Protein AF-A0A7V1TV60-F1 (afdb_monomer_lite)

pLDDT: mean 91.01, std 8.11, range [45.53, 97.69]

Secondary structure (DSSP, 8-state):
--HHHHHHHHHHHHHHHHH--GGGHHHHHHHHHHHGGGS-SSSSHHHHHHHHHHHHH-GGGG-HHHHHHH--HHHHHTT-GGG-GGGGG---

Radius of gyration: 12.32 Å; chains: 1; bounding box: 29×24×35 Å

Structure (mmCIF, N/CA/C/O backbone):
data_AF-A0A7V1TV60-F1
#
_entry.id   AF-A0A7V1TV60-F1
#
loop_
_atom_site.group_PDB
_atom_site.id
_atom_site.type_symbol
_atom_site.label_atom_id
_atom_site.label_alt_id
_atom_site.label_comp_id
_atom_site.label_asym_id
_atom_site.label_entity_id
_atom_site.label_seq_id
_atom_site.pdbx_PDB_ins_code
_atom_site.Cartn_x
_atom_site.Cartn_y
_atom_site.Cartn_z
_atom_site.occupancy
_atom_site.B_iso_or_equiv
_atom_site.auth_seq_id
_atom_site.auth_comp_id
_atom_site.auth_asym_id
_atom_site.auth_atom_id
_atom_site.pdbx_PDB_model_num
ATOM 1 N N . MET A 1 1 ? -4.056 -2.934 17.077 1.00 63.12 1 MET A N 1
ATOM 2 C CA . MET A 1 1 ? -2.902 -2.916 18.005 1.00 63.12 1 MET A CA 1
ATOM 3 C C . MET A 1 1 ? -3.146 -1.787 19.003 1.00 63.12 1 MET A C 1
ATOM 5 O O . MET A 1 1 ? -4.300 -1.407 19.155 1.00 63.12 1 MET A O 1
ATOM 9 N N . SER A 1 2 ? -2.155 -1.277 19.744 1.00 83.50 2 SER A N 1
ATOM 10 C CA . SER A 1 2 ? -2.317 0.056 20.343 1.00 83.50 2 SER A CA 1
ATOM 11 C C . SER A 1 2 ? -2.232 1.118 19.240 1.00 83.50 2 SER A C 1
ATOM 13 O O . SER A 1 2 ? -1.507 0.930 18.263 1.00 83.50 2 SER A O 1
ATOM 15 N N . VAL A 1 3 ? -2.938 2.239 19.411 1.00 78.31 3 VAL A N 1
ATOM 16 C CA . VAL A 1 3 ? -2.915 3.370 18.460 1.00 78.31 3 VAL A CA 1
ATOM 17 C C . VAL A 1 3 ? -1.488 3.891 18.240 1.00 78.31 3 VAL A C 1
ATOM 19 O O . VAL A 1 3 ? -1.119 4.233 17.118 1.00 78.31 3 VAL A O 1
ATOM 22 N N . ASP A 1 4 ? -0.657 3.882 19.287 1.00 87.38 4 ASP A N 1
ATOM 23 C CA . ASP A 1 4 ? 0.751 4.288 19.202 1.00 87.38 4 ASP A CA 1
ATOM 24 C C . ASP A 1 4 ? 1.564 3.373 18.272 1.00 87.38 4 ASP A C 1
ATOM 26 O O . ASP A 1 4 ? 2.355 3.856 17.466 1.00 87.38 4 ASP A O 1
ATOM 30 N N . HIS A 1 5 ? 1.322 2.059 18.309 1.00 89.38 5 HIS A N 1
ATOM 31 C CA . HIS A 1 5 ? 2.021 1.104 17.446 1.00 89.38 5 HIS A CA 1
ATOM 32 C C . HIS A 1 5 ? 1.601 1.226 15.973 1.00 89.38 5 HIS A C 1
ATOM 34 O O . HIS A 1 5 ? 2.422 1.099 15.064 1.00 89.38 5 HIS A O 1
ATOM 40 N N . GLU A 1 6 ? 0.321 1.499 15.724 1.00 93.19 6 GLU A N 1
ATOM 41 C CA . GLU A 1 6 ? -0.212 1.746 14.379 1.00 93.19 6 GLU A CA 1
ATOM 42 C C . GLU A 1 6 ? 0.388 3.012 13.766 1.00 93.19 6 GLU A C 1
ATOM 44 O O . GLU A 1 6 ? 0.824 3.012 12.612 1.00 93.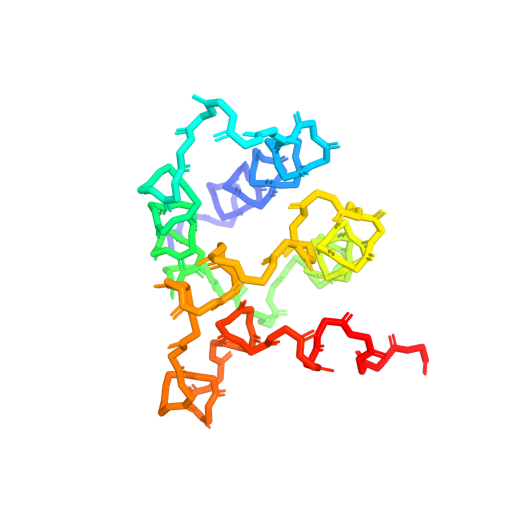19 6 GLU A O 1
ATOM 49 N N . LYS A 1 7 ? 0.495 4.072 14.573 1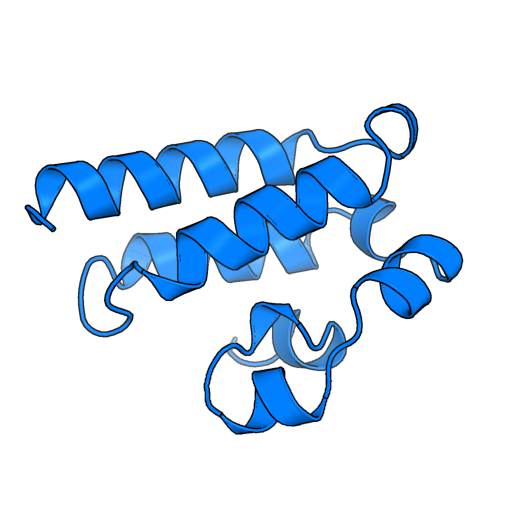.00 95.06 7 LYS A N 1
ATOM 50 C CA . LYS A 1 7 ? 1.164 5.312 14.191 1.00 95.06 7 LYS A CA 1
ATOM 51 C C . LYS A 1 7 ? 2.638 5.076 13.842 1.00 95.06 7 LYS A C 1
ATOM 53 O O . LYS A 1 7 ? 3.073 5.485 12.768 1.00 95.06 7 LYS A O 1
ATOM 58 N N . GLU A 1 8 ? 3.388 4.389 14.704 1.00 95.31 8 GLU A N 1
ATOM 59 C CA . GLU A 1 8 ? 4.799 4.050 14.461 1.00 95.31 8 GLU A CA 1
ATOM 60 C C . GLU A 1 8 ? 4.982 3.222 13.180 1.00 95.31 8 GLU A C 1
ATOM 62 O O . GLU A 1 8 ? 5.919 3.450 12.410 1.00 95.31 8 GLU A O 1
ATOM 67 N N . THR A 1 9 ? 4.068 2.283 12.922 1.00 96.06 9 THR A N 1
ATOM 68 C CA . THR A 1 9 ? 4.074 1.454 11.710 1.00 96.06 9 THR A CA 1
ATOM 69 C C . THR A 1 9 ? 3.901 2.313 10.458 1.00 96.06 9 THR A C 1
ATOM 71 O O . THR A 1 9 ? 4.674 2.168 9.506 1.00 96.06 9 THR A O 1
ATOM 74 N N . LEU A 1 10 ? 2.958 3.262 10.468 1.00 97.06 10 LEU A N 1
ATOM 75 C CA . LEU A 1 10 ? 2.748 4.195 9.359 1.00 97.06 10 LEU A CA 1
ATOM 76 C C . LEU A 1 10 ? 3.944 5.129 9.148 1.00 97.06 10 LEU A C 1
ATOM 78 O O . LEU A 1 10 ? 4.421 5.258 8.021 1.00 97.06 10 LEU A O 1
ATOM 82 N N . GLU A 1 11 ? 4.464 5.749 10.209 1.00 97.44 11 GLU A N 1
ATOM 83 C CA . GLU A 1 11 ? 5.625 6.648 10.127 1.00 97.44 11 GLU A CA 1
ATOM 84 C C . GLU A 1 11 ? 6.853 5.922 9.558 1.00 97.44 11 GLU A C 1
ATOM 86 O O . GLU A 1 11 ? 7.536 6.437 8.663 1.00 97.44 11 GLU A O 1
ATOM 91 N N . ARG A 1 12 ? 7.093 4.684 10.006 1.00 97.12 12 ARG A N 1
ATOM 92 C CA . ARG A 1 12 ? 8.165 3.832 9.485 1.00 97.12 12 ARG A CA 1
ATOM 93 C C . ARG A 1 12 ? 7.950 3.493 8.012 1.00 97.12 12 ARG A C 1
ATOM 95 O O . ARG A 1 12 ? 8.883 3.635 7.219 1.00 97.12 12 ARG A O 1
ATOM 102 N N . ALA A 1 13 ? 6.747 3.058 7.635 1.00 97.31 13 ALA A N 1
ATOM 103 C CA . ALA A 1 13 ? 6.416 2.727 6.251 1.00 97.31 13 ALA A CA 1
ATOM 104 C C . ALA A 1 13 ? 6.641 3.934 5.329 1.00 97.31 13 ALA A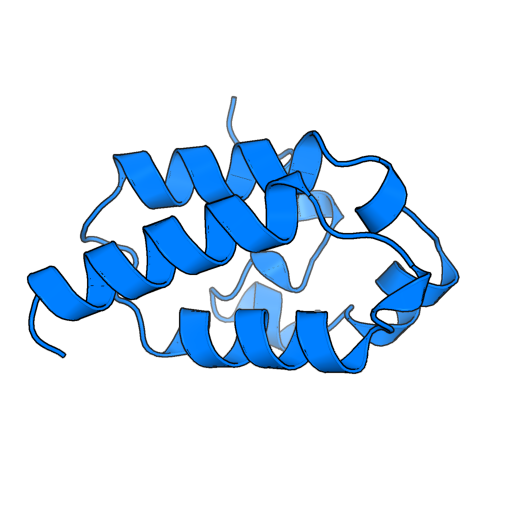 C 1
ATOM 106 O O . ALA A 1 13 ? 7.332 3.815 4.318 1.00 97.31 13 ALA A O 1
ATOM 107 N N . ILE A 1 14 ? 6.155 5.116 5.717 1.00 97.69 14 ILE A N 1
ATOM 108 C CA . ILE A 1 14 ? 6.360 6.376 4.992 1.00 97.69 14 ILE A CA 1
ATOM 109 C C . ILE A 1 14 ? 7.851 6.671 4.823 1.00 97.69 14 ILE A C 1
ATOM 111 O O . ILE A 1 14 ? 8.302 6.962 3.713 1.00 97.69 14 ILE A O 1
ATOM 115 N N . GLN A 1 15 ? 8.638 6.582 5.897 1.00 97.31 15 GLN A N 1
ATOM 116 C CA . GLN A 1 15 ? 10.070 6.868 5.837 1.00 97.31 15 GLN A CA 1
ATOM 117 C C . GLN A 1 15 ? 10.804 5.913 4.886 1.00 97.31 15 GLN A C 1
ATOM 119 O O . GLN A 1 15 ? 11.641 6.357 4.093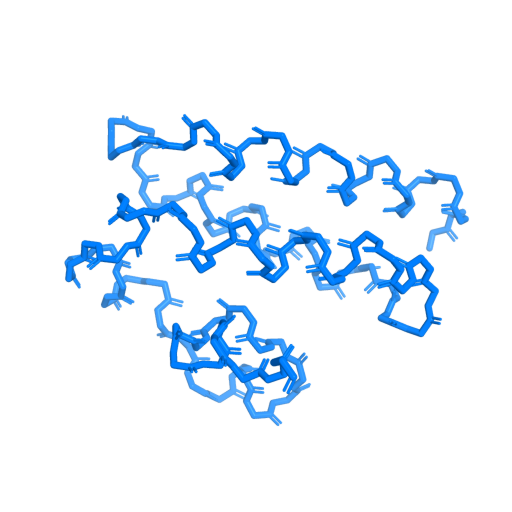 1.00 97.31 15 GLN A O 1
ATOM 124 N N . ILE A 1 16 ? 10.484 4.617 4.933 1.00 95.94 16 ILE A N 1
ATOM 125 C CA . ILE A 1 16 ? 11.090 3.625 4.041 1.00 95.94 16 ILE A CA 1
ATOM 126 C C . ILE A 1 16 ? 10.671 3.897 2.595 1.00 95.94 16 ILE A C 1
ATOM 128 O O . ILE A 1 16 ? 11.537 4.017 1.730 1.00 95.94 16 ILE A O 1
ATOM 132 N N . LEU A 1 17 ? 9.375 4.067 2.330 1.00 96.12 17 LEU A N 1
ATOM 133 C CA . LEU A 1 17 ? 8.832 4.289 0.987 1.00 96.12 17 LEU A CA 1
ATOM 134 C C . LEU A 1 17 ? 9.349 5.582 0.355 1.00 96.12 17 LEU A C 1
ATOM 136 O O . LEU A 1 17 ? 9.648 5.600 -0.837 1.00 96.12 17 LEU A O 1
ATOM 140 N N . ARG A 1 18 ? 9.557 6.639 1.146 1.00 96.50 18 ARG A N 1
ATOM 141 C CA . ARG A 1 18 ? 10.146 7.910 0.691 1.00 96.50 18 ARG A CA 1
ATOM 142 C C . ARG A 1 18 ? 11.564 7.744 0.154 1.00 96.50 18 ARG A C 1
ATOM 144 O O . ARG A 1 18 ? 11.972 8.458 -0.762 1.00 96.50 18 ARG A O 1
ATOM 151 N N . HIS A 1 19 ? 12.324 6.813 0.721 1.00 95.00 19 HIS A N 1
ATOM 152 C CA . HIS A 1 19 ? 13.716 6.563 0.355 1.00 95.00 19 HIS A CA 1
ATOM 153 C C . HIS A 1 19 ? 13.925 5.237 -0.376 1.00 95.00 19 HIS A C 1
ATOM 155 O O . HIS A 1 19 ? 15.075 4.883 -0.658 1.00 95.00 19 HIS A O 1
ATOM 161 N N . TRP A 1 20 ? 12.840 4.533 -0.709 1.00 94.69 20 TRP A N 1
ATOM 162 C CA . TRP A 1 20 ? 12.892 3.224 -1.337 1.00 94.69 20 TRP A CA 1
ATOM 163 C C . TRP A 1 20 ? 13.636 3.290 -2.669 1.00 94.69 20 TRP A C 1
ATOM 165 O O . TRP A 1 20 ? 13.555 4.279 -3.413 1.00 94.69 20 TRP A O 1
ATOM 175 N N . ARG A 1 21 ? 14.399 2.235 -2.958 1.00 91.31 21 ARG A N 1
ATOM 176 C CA . ARG A 1 21 ? 15.160 2.098 -4.196 1.00 91.31 21 ARG A CA 1
ATOM 177 C C . ARG A 1 21 ? 15.096 0.656 -4.719 1.00 91.31 21 ARG A C 1
ATOM 179 O O . ARG A 1 21 ? 15.022 -0.247 -3.886 1.00 91.31 21 ARG A O 1
ATOM 186 N N . PRO A 1 22 ? 15.202 0.437 -6.044 1.00 86.50 22 PRO A N 1
ATOM 187 C CA . PRO A 1 22 ? 15.115 -0.891 -6.655 1.00 86.50 22 PRO A CA 1
ATOM 188 C C . PRO A 1 22 ? 16.074 -1.936 -6.081 1.00 86.50 22 PRO A C 1
ATOM 190 O O . PRO A 1 22 ? 15.743 -3.116 -6.052 1.00 86.50 22 PRO A O 1
ATOM 193 N N . GLU A 1 23 ? 17.235 -1.526 -5.564 1.00 87.81 23 GLU A N 1
ATOM 194 C CA . GLU A 1 23 ? 18.242 -2.432 -4.997 1.00 87.81 23 GLU A CA 1
ATOM 195 C C . GLU A 1 23 ? 17.773 -3.137 -3.715 1.00 87.81 23 GLU A C 1
ATOM 197 O O . GLU A 1 23 ? 18.336 -4.163 -3.341 1.00 87.81 23 GLU A O 1
ATOM 202 N N . ARG A 1 24 ? 16.738 -2.611 -3.047 1.00 84.94 24 ARG A N 1
ATOM 203 C CA . ARG A 1 24 ? 16.083 -3.265 -1.901 1.00 84.94 24 ARG A CA 1
ATOM 204 C C . ARG A 1 24 ? 15.220 -4.459 -2.311 1.00 84.94 24 ARG A C 1
ATOM 206 O O . ARG A 1 24 ? 14.882 -5.301 -1.485 1.00 84.94 24 ARG A O 1
ATOM 213 N N . GLY A 1 25 ? 14.898 -4.552 -3.599 1.00 85.75 25 GLY A N 1
ATOM 214 C CA . GLY A 1 25 ? 14.067 -5.602 -4.153 1.00 85.75 25 GLY A CA 1
ATOM 215 C C . GLY A 1 25 ? 12.586 -5.461 -3.779 1.00 85.75 25 GLY A C 1
ATOM 216 O O . GLY A 1 25 ? 12.206 -4.718 -2.869 1.00 85.75 25 GLY A O 1
ATOM 217 N N . PRO A 1 26 ? 11.716 -6.185 -4.493 1.00 88.94 26 PRO A N 1
ATOM 218 C CA . PRO A 1 26 ? 10.275 -6.045 -4.338 1.00 88.94 26 PRO A CA 1
ATOM 219 C C . PRO A 1 26 ? 9.723 -6.780 -3.100 1.00 88.94 26 PRO A C 1
ATOM 221 O O . PRO A 1 26 ? 8.630 -6.471 -2.632 1.00 88.94 26 PRO A O 1
ATOM 224 N N . ALA A 1 27 ? 10.489 -7.714 -2.524 1.00 90.62 27 ALA A N 1
ATOM 225 C CA . ALA A 1 27 ? 10.103 -8.445 -1.316 1.00 90.62 27 ALA A CA 1
ATOM 226 C C . ALA A 1 27 ? 9.994 -7.530 -0.083 1.00 90.62 27 ALA A C 1
ATOM 228 O O . ALA A 1 27 ? 9.048 -7.655 0.687 1.00 90.62 27 ALA A O 1
ATOM 229 N N . GLU A 1 28 ? 10.914 -6.571 0.085 1.00 90.88 28 GLU A N 1
ATOM 230 C CA . GLU A 1 28 ? 10.841 -5.595 1.183 1.00 90.88 28 GLU A CA 1
ATOM 231 C C . GLU A 1 28 ? 9.578 -4.728 1.067 1.00 90.88 28 GLU A C 1
ATOM 233 O O . GLU A 1 28 ? 8.909 -4.461 2.063 1.00 90.88 28 GLU A O 1
ATOM 238 N N . LEU A 1 29 ? 9.205 -4.346 -0.159 1.00 92.44 29 LEU A N 1
ATOM 239 C CA . LEU A 1 29 ? 7.988 -3.578 -0.411 1.00 92.44 29 LEU A CA 1
ATOM 240 C C . LEU A 1 29 ? 6.724 -4.380 -0.067 1.00 92.44 29 LEU A C 1
ATOM 242 O O . LEU A 1 29 ? 5.821 -3.850 0.577 1.00 92.44 29 LEU A O 1
ATOM 246 N N . GLN A 1 30 ? 6.680 -5.667 -0.427 1.00 92.69 30 GLN A N 1
ATOM 247 C CA . GLN A 1 30 ? 5.576 -6.548 -0.038 1.00 92.69 30 GLN A CA 1
ATOM 248 C C . GLN A 1 30 ? 5.453 -6.697 1.480 1.00 92.69 30 GLN A C 1
ATOM 250 O O . GLN A 1 30 ? 4.333 -6.698 1.984 1.00 92.69 30 GLN A O 1
ATOM 255 N N . LEU A 1 31 ? 6.570 -6.791 2.209 1.00 94.00 31 LEU A N 1
ATOM 256 C CA . LEU A 1 31 ? 6.544 -6.864 3.672 1.00 94.00 31 LEU A CA 1
ATOM 257 C C . LEU A 1 31 ? 5.907 -5.612 4.279 1.00 94.00 31 LEU A C 1
ATOM 259 O O . LEU A 1 31 ? 4.992 -5.738 5.085 1.00 94.00 31 LEU A O 1
ATOM 263 N N . ILE A 1 32 ? 6.305 -4.421 3.823 1.00 95.38 32 ILE A N 1
ATOM 264 C CA . ILE A 1 32 ? 5.688 -3.158 4.262 1.00 95.38 32 ILE A CA 1
ATOM 265 C C . ILE A 1 32 ? 4.184 -3.172 3.971 1.00 95.38 32 ILE A C 1
ATOM 267 O O . ILE A 1 32 ? 3.373 -2.818 4.821 1.00 95.38 32 ILE A O 1
ATOM 271 N N . PHE A 1 33 ? 3.788 -3.608 2.775 1.00 95.56 33 PHE A N 1
ATOM 272 C CA . PHE A 1 33 ? 2.379 -3.644 2.385 1.00 95.56 33 PHE A CA 1
ATOM 273 C C . PHE A 1 33 ? 1.554 -4.655 3.181 1.00 95.56 33 PHE A C 1
ATOM 275 O O . PHE A 1 33 ? 0.360 -4.429 3.365 1.00 95.56 33 PHE A O 1
ATOM 282 N N . LEU A 1 34 ? 2.162 -5.757 3.625 1.00 94.69 34 LEU A N 1
ATOM 283 C CA . LEU A 1 34 ? 1.526 -6.733 4.505 1.00 94.69 34 LEU A CA 1
ATOM 284 C C . LEU A 1 34 ? 1.321 -6.152 5.903 1.00 94.69 34 LEU A C 1
ATOM 286 O O . LEU A 1 34 ? 0.212 -6.234 6.415 1.00 94.69 34 LEU A O 1
ATOM 290 N N . GLU A 1 35 ? 2.342 -5.511 6.474 1.00 94.69 35 GLU A N 1
ATOM 291 C CA . GLU A 1 35 ? 2.253 -4.861 7.791 1.00 94.69 35 GLU A CA 1
ATOM 292 C C . GLU A 1 35 ? 1.166 -3.779 7.826 1.00 94.69 35 GLU A C 1
ATOM 294 O O . GLU A 1 35 ? 0.428 -3.658 8.799 1.00 94.69 35 GLU A O 1
ATOM 299 N N . LEU A 1 36 ? 1.009 -3.020 6.737 1.00 95.75 36 LEU A N 1
ATOM 300 C CA . LEU A 1 36 ? -0.039 -2.003 6.619 1.00 95.75 36 LEU A CA 1
ATOM 301 C C . LEU A 1 36 ? -1.464 -2.576 6.669 1.00 95.75 36 LEU A C 1
ATOM 303 O O . LEU A 1 36 ? -2.389 -1.837 6.994 1.00 95.75 36 LEU A O 1
ATOM 307 N N . ARG A 1 37 ? -1.674 -3.866 6.367 1.00 94.25 37 ARG A N 1
ATOM 308 C CA . ARG A 1 37 ? -3.013 -4.487 6.434 1.00 94.25 37 ARG A CA 1
ATOM 309 C C . ARG A 1 37 ? -3.531 -4.612 7.856 1.00 94.25 37 ARG A C 1
ATOM 311 O O . ARG A 1 37 ? -4.741 -4.677 8.051 1.00 94.25 37 ARG A O 1
ATOM 318 N N . ASP A 1 38 ? -2.615 -4.663 8.811 1.00 91.94 38 ASP A N 1
ATOM 319 C CA . ASP A 1 38 ? -2.925 -4.785 10.225 1.00 91.94 38 ASP A CA 1
ATOM 320 C C . ASP A 1 38 ? -3.209 -3.406 10.856 1.00 91.94 38 ASP A C 1
ATOM 322 O O . ASP A 1 38 ? -3.657 -3.327 11.997 1.00 91.94 38 ASP A O 1
ATOM 326 N N . VAL A 1 39 ? -3.002 -2.306 10.121 1.00 93.88 39 VAL A N 1
ATOM 327 C CA . VAL A 1 39 ? -3.225 -0.941 10.611 1.00 93.88 39 VAL A CA 1
ATOM 328 C C . VAL A 1 39 ? -4.622 -0.442 10.237 1.00 93.88 39 VAL A C 1
ATOM 330 O O . VAL A 1 39 ? -5.019 -0.483 9.072 1.00 93.88 39 VAL A O 1
ATOM 333 N N . GLU A 1 40 ? -5.359 0.077 11.221 1.00 93.00 40 GLU A N 1
ATOM 334 C CA . GLU A 1 40 ? -6.704 0.615 11.009 1.00 93.00 40 GLU A CA 1
ATOM 335 C C . GLU A 1 40 ? -6.667 1.877 10.129 1.00 93.00 40 GLU A C 1
ATOM 337 O O . GLU A 1 40 ? -5.892 2.810 10.365 1.00 93.00 40 GLU A O 1
ATOM 342 N N . GLN A 1 41 ? -7.516 1.918 9.097 1.00 90.50 41 GLN A N 1
ATOM 343 C CA . GLN A 1 41 ? -7.531 3.015 8.118 1.00 90.50 41 GLN A CA 1
ATOM 344 C C . GLN A 1 41 ? -8.351 4.222 8.583 1.00 90.50 41 GLN A C 1
ATOM 346 O O . GLN A 1 41 ? -8.136 5.338 8.104 1.00 90.50 41 GLN A O 1
ATOM 351 N N . THR A 1 42 ? -9.286 4.021 9.517 1.00 91.06 42 THR A N 1
ATOM 352 C CA . THR A 1 42 ? -10.085 5.114 10.093 1.00 91.06 42 THR A CA 1
ATOM 353 C C . THR A 1 42 ? -9.314 5.940 11.121 1.00 91.06 42 THR A C 1
ATOM 355 O O . THR A 1 42 ? -9.709 7.066 11.419 1.00 91.06 42 THR A O 1
ATOM 358 N N . GLU A 1 43 ? -8.206 5.407 11.631 1.00 91.19 43 GLU A N 1
ATOM 359 C CA . GLU A 1 43 ? -7.296 6.075 12.558 1.00 91.19 43 GLU A CA 1
ATOM 360 C C . GLU A 1 43 ? -6.098 6.676 11.814 1.00 91.19 43 GLU A C 1
ATOM 362 O O . GLU A 1 43 ? -5.806 6.317 10.677 1.00 91.19 43 GLU A O 1
ATOM 367 N N . ASN A 1 44 ? -5.379 7.618 12.436 1.00 92.25 44 ASN A N 1
ATOM 368 C CA . ASN A 1 44 ? -4.150 8.199 11.867 1.00 92.25 44 ASN A CA 1
ATOM 369 C C . ASN A 1 44 ? -4.301 8.732 10.418 1.00 92.25 44 ASN A C 1
ATOM 371 O O . ASN A 1 44 ? -3.353 8.713 9.634 1.00 92.25 44 ASN A O 1
ATOM 375 N N . VAL A 1 45 ? -5.481 9.257 10.059 1.00 92.88 45 VAL A N 1
ATOM 376 C CA . VAL A 1 45 ? -5.866 9.655 8.684 1.00 92.88 45 VAL A CA 1
ATOM 377 C C . VAL A 1 45 ? -4.837 10.557 7.985 1.00 92.88 45 VAL A C 1
ATOM 379 O O . VAL A 1 45 ? -4.630 10.451 6.777 1.00 92.88 45 VAL A O 1
ATOM 382 N N . ILE A 1 46 ? -4.168 11.446 8.728 1.00 94.38 46 ILE A N 1
ATOM 383 C CA . ILE A 1 46 ? -3.115 12.323 8.184 1.00 94.38 46 ILE A CA 1
ATOM 384 C C . ILE A 1 46 ? -1.931 11.497 7.662 1.00 94.38 46 ILE A C 1
ATOM 386 O O . ILE A 1 46 ? -1.439 11.765 6.567 1.00 94.38 46 ILE A O 1
ATOM 390 N N . LEU A 1 47 ? -1.514 10.469 8.402 1.00 96.19 47 LEU A N 1
ATOM 391 C CA . LEU A 1 47 ? -0.419 9.589 8.002 1.00 96.19 47 LEU A CA 1
ATOM 392 C C . LEU A 1 47 ? -0.817 8.699 6.824 1.00 96.19 47 LEU A C 1
ATOM 394 O O . LEU A 1 47 ? -0.018 8.522 5.915 1.00 96.19 47 LEU A O 1
ATOM 398 N N . TRP A 1 48 ? -2.060 8.216 6.755 1.00 95.50 48 TRP A N 1
ATOM 399 C CA . TRP A 1 48 ? -2.541 7.498 5.567 1.00 95.50 48 TRP A CA 1
ATOM 400 C C . TRP A 1 48 ? -2.517 8.365 4.299 1.00 95.50 48 TRP A C 1
ATOM 402 O O . TRP A 1 48 ? -2.105 7.898 3.234 1.00 95.50 48 TRP A O 1
ATOM 412 N N . LYS A 1 49 ? -2.875 9.652 4.410 1.00 94.19 49 LYS A N 1
ATOM 413 C CA . LYS A 1 49 ? -2.732 10.619 3.306 1.00 94.19 49 LYS A CA 1
ATOM 414 C C . LYS A 1 49 ? -1.268 10.860 2.928 1.00 94.19 49 LYS A C 1
ATOM 416 O O . LYS A 1 49 ? -0.941 10.942 1.742 1.00 94.19 49 LYS A O 1
ATOM 421 N N . GLU A 1 50 ? -0.377 10.956 3.913 1.00 95.94 50 GLU A N 1
ATOM 422 C CA . GLU A 1 50 ? 1.064 11.100 3.681 1.00 95.94 50 GLU A CA 1
ATOM 423 C C . GLU A 1 50 ? 1.671 9.848 3.033 1.00 95.94 50 GLU A C 1
ATOM 425 O O . GLU A 1 50 ? 2.490 9.968 2.119 1.00 95.94 50 GLU A O 1
ATOM 430 N N . LEU A 1 51 ? 1.237 8.652 3.439 1.00 96.56 51 LEU A N 1
ATOM 431 C CA . LEU A 1 51 ? 1.617 7.380 2.831 1.00 96.56 51 LEU A CA 1
ATOM 432 C C . LEU A 1 51 ? 1.230 7.358 1.354 1.00 96.56 51 LEU A C 1
ATOM 434 O O . LEU A 1 51 ? 2.089 7.119 0.506 1.00 96.56 51 LEU A O 1
ATOM 438 N N . ARG A 1 52 ? -0.030 7.681 1.039 1.00 94.38 52 ARG A N 1
ATOM 439 C CA . ARG A 1 52 ? -0.509 7.758 -0.347 1.00 94.38 52 ARG A CA 1
ATOM 440 C C . ARG A 1 52 ? 0.315 8.748 -1.172 1.00 94.38 52 ARG A C 1
ATOM 442 O O . ARG A 1 52 ? 0.832 8.393 -2.229 1.00 94.38 52 ARG A O 1
ATOM 449 N N . SER A 1 53 ? 0.536 9.948 -0.636 1.00 93.88 53 SER A N 1
ATOM 450 C CA . SER A 1 53 ? 1.372 10.974 -1.275 1.00 93.88 53 SER A CA 1
ATOM 451 C C . SER A 1 53 ? 2.811 10.495 -1.499 1.00 93.88 53 SER A C 1
ATOM 453 O O . SER A 1 53 ? 3.422 10.795 -2.521 1.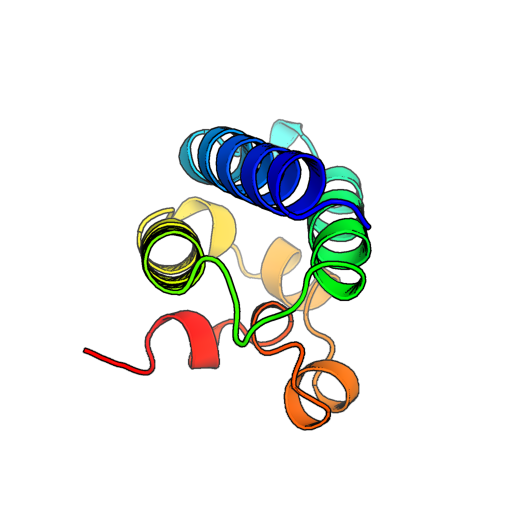00 93.88 53 SER A O 1
ATOM 455 N N . THR A 1 54 ? 3.362 9.730 -0.556 1.00 95.94 54 THR A N 1
ATOM 456 C CA . THR A 1 54 ? 4.723 9.184 -0.636 1.00 95.94 54 THR A CA 1
ATOM 457 C C . THR A 1 54 ? 4.840 8.108 -1.715 1.00 95.94 54 THR A C 1
ATOM 459 O O . THR A 1 54 ? 5.813 8.119 -2.472 1.00 95.94 54 THR A O 1
ATOM 462 N N . LEU A 1 55 ? 3.843 7.226 -1.822 1.00 95.06 55 LEU A N 1
ATOM 463 C CA . LEU A 1 55 ? 3.750 6.221 -2.883 1.00 95.06 55 LEU A CA 1
ATOM 464 C C . LEU A 1 55 ? 3.687 6.885 -4.268 1.00 95.06 55 LEU A C 1
ATOM 466 O O . LEU A 1 55 ? 4.483 6.553 -5.144 1.00 95.06 55 LEU A O 1
ATOM 470 N N . ALA A 1 56 ? 2.820 7.888 -4.434 1.00 93.06 56 ALA A N 1
ATOM 471 C CA . ALA A 1 56 ? 2.682 8.645 -5.679 1.00 93.06 56 ALA A CA 1
ATOM 472 C C . ALA A 1 56 ? 3.946 9.447 -6.052 1.00 93.06 56 ALA A C 1
ATOM 474 O O . ALA A 1 56 ? 4.319 9.538 -7.224 1.00 93.06 56 ALA A O 1
ATOM 475 N N . ALA A 1 57 ? 4.631 10.037 -5.066 1.00 93.69 57 ALA A N 1
ATOM 476 C CA . ALA A 1 57 ? 5.789 10.896 -5.305 1.00 93.69 57 ALA A CA 1
ATOM 477 C C . ALA A 1 57 ? 7.075 10.120 -5.634 1.00 93.69 57 ALA A C 1
ATOM 479 O O . ALA A 1 57 ? 7.945 10.636 -6.351 1.00 93.69 57 ALA A O 1
ATOM 480 N N . ASN A 1 58 ? 7.240 8.895 -5.122 1.00 94.38 58 ASN A N 1
ATOM 481 C CA . ASN A 1 58 ? 8.447 8.118 -5.382 1.00 94.38 58 ASN A CA 1
ATOM 482 C C . ASN A 1 58 ? 8.384 7.430 -6.754 1.00 94.38 58 ASN A C 1
ATOM 484 O O . ASN A 1 58 ? 7.960 6.287 -6.886 1.00 94.38 58 ASN A O 1
ATOM 488 N N . LYS A 1 59 ? 8.934 8.096 -7.777 1.00 91.75 59 LYS A N 1
ATOM 489 C CA . LYS A 1 59 ? 9.014 7.581 -9.158 1.00 91.75 59 LYS A CA 1
ATOM 490 C C . LYS A 1 59 ? 9.676 6.206 -9.296 1.00 91.75 59 LYS A C 1
ATOM 492 O O . LYS A 1 59 ? 9.442 5.536 -10.291 1.00 91.75 59 LYS A O 1
ATOM 497 N N . LYS A 1 60 ? 10.505 5.782 -8.336 1.00 93.06 60 LYS A N 1
ATOM 498 C CA . LYS A 1 60 ? 11.127 4.447 -8.357 1.00 93.06 60 LYS A CA 1
ATOM 499 C C . LYS A 1 60 ? 10.120 3.336 -8.070 1.00 93.06 60 LYS A C 1
ATOM 501 O O . LYS A 1 60 ? 10.351 2.211 -8.486 1.00 93.06 60 LYS A O 1
ATOM 506 N N . LEU A 1 61 ? 9.018 3.661 -7.392 1.00 91.56 61 LEU A N 1
ATOM 507 C CA . LEU A 1 61 ? 7.898 2.748 -7.177 1.00 91.56 61 LEU A CA 1
ATOM 508 C C . LEU A 1 61 ? 7.023 2.584 -8.432 1.00 91.56 61 LEU A C 1
ATOM 510 O O . LEU A 1 61 ? 6.212 1.669 -8.496 1.00 91.56 61 LEU A O 1
ATOM 514 N N . LEU A 1 62 ? 7.204 3.452 -9.437 1.00 86.69 62 LEU A N 1
ATOM 515 C CA . LEU A 1 62 ? 6.515 3.385 -10.731 1.00 86.69 62 LEU A CA 1
ATOM 516 C C . LEU A 1 62 ? 7.271 2.547 -11.775 1.00 86.69 62 LEU A C 1
ATOM 518 O O . LEU A 1 62 ? 6.932 2.570 -12.959 1.00 86.69 62 LEU A O 1
ATOM 522 N N . ASP A 1 63 ? 8.323 1.843 -11.357 1.00 90.12 63 ASP A N 1
ATOM 523 C CA . ASP A 1 63 ? 9.012 0.876 -12.2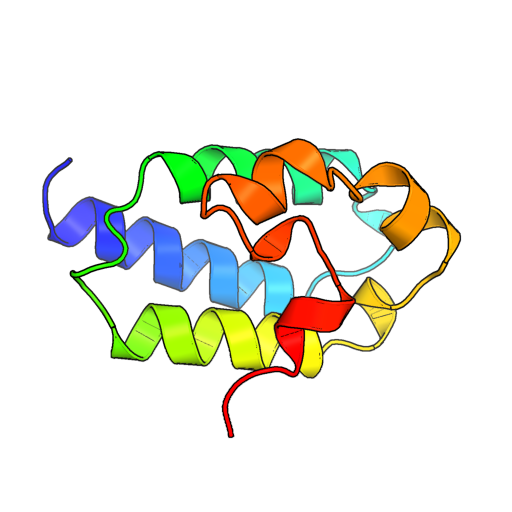03 1.00 90.12 63 ASP A CA 1
ATOM 524 C C . ASP A 1 63 ? 8.064 -0.270 -12.594 1.00 90.12 63 ASP A C 1
ATOM 526 O O . ASP A 1 63 ? 7.366 -0.821 -11.746 1.00 90.12 63 ASP A O 1
ATOM 530 N N . LYS A 1 64 ? 8.026 -0.635 -13.879 1.00 88.31 64 LYS A N 1
ATOM 531 C CA . LYS A 1 64 ? 7.029 -1.587 -14.396 1.00 88.31 64 LYS A CA 1
ATOM 532 C C . LYS A 1 64 ? 7.192 -2.995 -13.834 1.00 88.31 64 LYS A C 1
ATOM 534 O O . LYS A 1 64 ? 6.184 -3.652 -13.584 1.00 88.31 64 LYS A O 1
ATOM 539 N N . ASP A 1 65 ? 8.427 -3.449 -13.645 1.00 89.69 65 ASP A N 1
ATOM 540 C CA . ASP A 1 65 ? 8.696 -4.798 -13.146 1.00 89.69 65 ASP A CA 1
ATOM 541 C C . ASP A 1 65 ? 8.312 -4.889 -11.668 1.00 89.69 65 ASP A C 1
ATOM 543 O O . ASP A 1 65 ? 7.690 -5.861 -11.232 1.00 89.69 65 ASP A O 1
ATOM 547 N N . LEU A 1 66 ? 8.600 -3.829 -10.908 1.00 90.44 66 LEU A N 1
ATOM 548 C CA . LEU A 1 66 ? 8.135 -3.693 -9.534 1.00 90.44 66 LEU A CA 1
ATOM 549 C C . LEU A 1 66 ? 6.607 -3.665 -9.446 1.00 90.44 66 LEU A C 1
ATOM 551 O O . LEU A 1 66 ? 6.042 -4.409 -8.648 1.00 90.44 66 LEU A O 1
ATOM 555 N N . GLN A 1 67 ? 5.948 -2.826 -10.252 1.00 89.81 67 GLN A N 1
ATOM 556 C CA . GLN A 1 67 ? 4.489 -2.717 -10.268 1.00 89.81 67 GLN A CA 1
ATOM 557 C C . GLN A 1 67 ? 3.844 -4.062 -10.585 1.00 89.81 67 GLN A C 1
ATOM 559 O O . GLN A 1 67 ? 2.950 -4.484 -9.865 1.00 89.81 67 GLN A O 1
ATOM 564 N N . PHE A 1 68 ? 4.341 -4.773 -11.600 1.00 90.88 68 PHE A N 1
ATOM 565 C CA . PHE A 1 68 ? 3.851 -6.106 -11.943 1.00 90.88 68 PHE A CA 1
ATOM 566 C C . PHE A 1 68 ? 3.969 -7.089 -10.771 1.00 90.88 68 PHE A C 1
ATOM 568 O O . PHE A 1 68 ? 3.077 -7.904 -10.561 1.00 90.88 68 PHE A O 1
ATOM 575 N N . TYR A 1 69 ? 5.046 -6.999 -9.989 1.00 90.62 69 TYR A N 1
ATOM 576 C CA . TYR A 1 69 ? 5.272 -7.889 -8.853 1.00 90.62 69 TYR A CA 1
ATOM 577 C C . TYR A 1 69 ? 4.380 -7.584 -7.640 1.00 90.62 69 TYR A C 1
ATOM 579 O O . TYR A 1 69 ? 4.009 -8.495 -6.901 1.00 90.62 69 TYR A O 1
ATOM 587 N N . ILE A 1 70 ? 4.076 -6.310 -7.384 1.00 91.62 70 ILE A N 1
ATOM 588 C CA . ILE A 1 70 ? 3.258 -5.906 -6.228 1.00 91.62 70 ILE A CA 1
ATOM 589 C C . ILE A 1 70 ? 1.773 -5.768 -6.558 1.00 91.62 70 ILE A C 1
ATOM 591 O O . ILE A 1 70 ? 0.984 -5.568 -5.643 1.00 91.62 70 ILE A O 1
ATOM 595 N N . TYR A 1 71 ? 1.389 -5.820 -7.830 1.00 93.00 71 TYR A N 1
ATOM 596 C CA . TYR A 1 71 ? 0.011 -5.605 -8.242 1.00 93.00 71 TYR A CA 1
ATOM 597 C C . TYR A 1 71 ? -0.891 -6.768 -7.822 1.00 93.00 71 TYR A C 1
ATOM 599 O O . TYR A 1 71 ? -0.776 -7.878 -8.337 1.00 93.00 71 TYR A O 1
ATOM 607 N N . GLU A 1 72 ? -1.824 -6.490 -6.912 1.00 94.12 72 GLU A N 1
ATOM 608 C CA . GLU A 1 72 ? -2.785 -7.466 -6.384 1.00 94.12 72 GLU A CA 1
ATOM 609 C C . GLU A 1 72 ? -4.208 -6.872 -6.447 1.00 94.12 72 GLU A C 1
ATOM 611 O O . GLU A 1 72 ? -4.714 -6.318 -5.464 1.00 94.12 72 GLU A O 1
ATOM 616 N N . PRO A 1 73 ? -4.892 -6.940 -7.605 1.00 92.56 73 PRO A N 1
ATOM 617 C CA . PRO A 1 73 ? -6.134 -6.198 -7.843 1.00 92.56 73 PRO A CA 1
ATOM 618 C C . PRO A 1 73 ? -7.296 -6.631 -6.948 1.00 92.56 73 PRO A C 1
ATOM 620 O O . PRO A 1 73 ? -8.105 -5.804 -6.531 1.00 92.56 73 PRO A O 1
ATOM 623 N N . GLU A 1 74 ? -7.391 -7.919 -6.621 1.00 94.69 74 GLU A N 1
ATOM 624 C CA . GLU A 1 74 ? -8.432 -8.423 -5.717 1.00 94.69 74 GLU A CA 1
ATOM 625 C C . GLU A 1 74 ? -8.240 -7.901 -4.289 1.00 94.69 74 GLU A C 1
ATOM 627 O O . GLU A 1 74 ? -9.201 -7.676 -3.560 1.00 94.69 74 GLU A O 1
ATOM 632 N N . LEU A 1 75 ? -6.996 -7.641 -3.899 1.00 94.50 75 LEU A N 1
ATOM 633 C CA . LEU A 1 75 ? -6.652 -7.094 -2.594 1.00 94.50 75 LEU A CA 1
ATOM 634 C C . LEU A 1 75 ? -6.946 -5.599 -2.518 1.00 94.50 75 LEU A C 1
ATOM 636 O O . LEU A 1 75 ? -7.531 -5.134 -1.539 1.00 94.50 75 LEU A O 1
ATOM 640 N N . ALA A 1 76 ? -6.648 -4.870 -3.591 1.00 94.12 76 ALA A N 1
ATOM 641 C CA . ALA A 1 76 ? -7.022 -3.470 -3.718 1.00 94.12 76 ALA A CA 1
ATOM 642 C C . ALA A 1 76 ? -8.546 -3.266 -3.666 1.00 94.12 76 ALA A C 1
ATOM 644 O O . ALA A 1 76 ? -9.022 -2.391 -2.943 1.00 94.12 76 ALA A O 1
ATOM 645 N N . LYS A 1 77 ? -9.328 -4.124 -4.340 1.00 92.31 77 LYS A N 1
ATOM 646 C CA . LYS A 1 77 ? -10.805 -4.106 -4.272 1.00 92.31 77 LYS A CA 1
ATOM 647 C C . LYS A 1 77 ? -11.354 -4.334 -2.861 1.00 92.31 77 LYS A C 1
ATOM 649 O O . LYS A 1 77 ? -12.432 -3.839 -2.550 1.00 92.31 77 LYS A O 1
ATOM 654 N N . ASN A 1 78 ? -10.618 -5.053 -2.015 1.00 92.44 78 ASN A N 1
ATOM 655 C CA . ASN A 1 78 ? -10.988 -5.326 -0.625 1.00 92.44 78 ASN A CA 1
ATOM 656 C C . ASN A 1 78 ? -10.509 -4.242 0.361 1.00 92.44 78 ASN A C 1
ATOM 658 O O . ASN A 1 78 ? -10.580 -4.442 1.571 1.00 92.44 78 ASN A O 1
ATOM 662 N N . GLY A 1 79 ? -10.040 -3.093 -0.136 1.00 91.62 79 GLY A N 1
ATOM 663 C CA . GLY A 1 79 ? -9.680 -1.934 0.685 1.00 91.62 79 GLY A CA 1
ATOM 664 C C . GLY A 1 79 ? -8.180 -1.750 0.922 1.00 91.62 79 GLY A C 1
ATOM 665 O O . GLY A 1 79 ? -7.785 -0.747 1.513 1.00 91.62 79 GLY A O 1
ATOM 666 N N . TRP A 1 80 ? -7.323 -2.648 0.427 1.00 95.00 80 TRP A N 1
ATOM 667 C CA . TRP A 1 80 ? -5.863 -2.488 0.477 1.00 95.00 80 TRP A CA 1
ATOM 668 C C . TRP A 1 80 ? -5.355 -1.789 -0.785 1.00 95.00 80 TRP A C 1
ATOM 670 O O . TRP A 1 80 ? -4.600 -2.345 -1.582 1.00 95.00 80 TRP A O 1
ATOM 680 N N . TRP A 1 81 ? -5.817 -0.555 -0.982 1.00 94.44 81 TRP A N 1
ATOM 681 C CA . TRP A 1 81 ? -5.614 0.247 -2.194 1.00 94.44 81 TRP A CA 1
ATOM 682 C C . TRP A 1 81 ? -4.142 0.421 -2.596 1.00 94.44 81 TRP A C 1
ATOM 684 O O . TRP A 1 81 ? -3.849 0.668 -3.760 1.00 94.44 81 TRP A O 1
ATOM 694 N N . TRP A 1 82 ? -3.190 0.264 -1.672 1.00 94.62 82 TRP A N 1
ATOM 695 C CA . TRP A 1 82 ? -1.760 0.371 -1.976 1.00 94.62 82 TRP A CA 1
ATOM 696 C C . TRP A 1 82 ? -1.227 -0.760 -2.872 1.00 94.62 82 TRP A C 1
ATOM 698 O O . TRP A 1 82 ? -0.159 -0.593 -3.456 1.00 94.62 82 TRP A O 1
ATOM 708 N N . TYR A 1 83 ? -1.970 -1.857 -3.051 1.00 95.19 83 TYR A N 1
ATOM 709 C CA . TYR A 1 83 ? -1.664 -2.902 -4.040 1.00 95.19 83 TYR A CA 1
ATOM 710 C C . TYR A 1 83 ? -2.060 -2.540 -5.479 1.00 95.19 83 TYR A C 1
ATOM 712 O O . TYR A 1 83 ? -1.776 -3.300 -6.403 1.00 95.19 83 TYR A O 1
ATOM 720 N N . ASP A 1 84 ? -2.705 -1.393 -5.684 1.00 93.19 84 ASP A N 1
ATOM 721 C CA . ASP A 1 84 ? -3.045 -0.868 -7.000 1.00 93.19 84 ASP A CA 1
ATOM 722 C C . ASP A 1 84 ? -2.398 0.507 -7.187 1.00 93.19 84 ASP A C 1
ATOM 724 O O . ASP A 1 84 ? -2.769 1.496 -6.553 1.00 93.19 84 ASP A O 1
ATOM 728 N N . CYS A 1 85 ? -1.398 0.563 -8.067 1.00 89.12 85 CYS A N 1
ATOM 729 C CA . CYS A 1 85 ? -0.611 1.773 -8.294 1.00 89.12 85 CYS A CA 1
ATOM 730 C C . CYS A 1 85 ? -1.450 2.916 -8.880 1.00 89.12 85 CYS A C 1
ATOM 732 O O . CYS A 1 85 ? -1.141 4.086 -8.641 1.00 89.12 85 CYS A O 1
ATOM 734 N N . ASP A 1 86 ? -2.533 2.599 -9.594 1.00 89.44 86 ASP A N 1
ATOM 735 C CA . ASP A 1 86 ? -3.436 3.607 -10.147 1.00 89.44 86 ASP A CA 1
ATOM 736 C C . ASP A 1 86 ? -4.229 4.319 -9.039 1.00 89.44 86 ASP A C 1
ATOM 738 O O . ASP A 1 86 ? -4.604 5.485 -9.186 1.00 89.44 86 ASP A O 1
ATOM 742 N N . GLN A 1 87 ? -4.421 3.664 -7.890 1.00 90.00 87 GLN A N 1
ATOM 743 C CA . GLN A 1 87 ? -5.111 4.234 -6.731 1.00 90.00 87 GLN A CA 1
ATOM 744 C C . GLN A 1 87 ? -4.213 5.130 -5.873 1.00 90.00 87 GLN A C 1
ATOM 746 O O . GLN A 1 87 ? -4.719 5.885 -5.044 1.00 90.00 87 GLN A O 1
ATOM 751 N N . TRP A 1 88 ? -2.893 5.125 -6.084 1.00 90.56 88 TRP A N 1
ATOM 752 C CA . TRP A 1 88 ? -1.983 6.009 -5.343 1.00 90.56 88 TRP A CA 1
ATOM 753 C C . TRP A 1 88 ? -2.211 7.489 -5.670 1.00 90.56 88 TRP A C 1
ATOM 755 O O . TRP A 1 88 ? -1.925 8.347 -4.842 1.00 90.56 88 TRP A O 1
ATOM 765 N N . ASN A 1 89 ? -2.738 7.784 -6.862 1.00 78.56 89 ASN A N 1
ATOM 766 C CA . ASN A 1 89 ? -3.016 9.145 -7.331 1.00 78.56 89 ASN A CA 1
ATOM 767 C C . ASN A 1 89 ? -4.493 9.544 -7.208 1.00 78.56 89 ASN A C 1
ATOM 769 O O . ASN A 1 89 ? -4.865 10.640 -7.625 1.00 78.56 89 ASN A O 1
ATOM 773 N N . GLN A 1 90 ? -5.347 8.664 -6.686 1.00 68.81 90 GLN A N 1
ATOM 774 C CA . GLN A 1 90 ? -6.739 9.005 -6.418 1.00 68.81 90 GLN A CA 1
ATOM 775 C C . GLN A 1 90 ? -6.781 9.758 -5.075 1.00 68.81 90 GLN A C 1
ATOM 777 O O . GLN A 1 90 ? -6.116 9.344 -4.131 1.00 68.81 90 GLN A O 1
ATOM 782 N N . ASP A 1 91 ? -7.501 10.878 -5.003 1.00 54.81 91 ASP A N 1
ATOM 783 C CA . ASP A 1 91 ? -7.611 11.806 -3.854 1.00 54.81 91 ASP A CA 1
ATOM 784 C C . ASP A 1 91 ? -6.492 12.858 -3.657 1.00 54.81 91 ASP A C 1
ATOM 786 O O . ASP A 1 91 ? -5.862 12.946 -2.598 1.00 54.81 91 ASP A O 1
ATOM 790 N N . THR A 1 92 ? -6.340 13.755 -4.643 1.00 45.53 92 THR A N 1
ATOM 791 C CA . THR A 1 92 ? -6.418 15.203 -4.330 1.00 45.53 92 THR A CA 1
ATOM 792 C C . THR A 1 92 ? -7.867 15.630 -4.187 1.00 45.53 92 THR A C 1
ATOM 794 O O . THR A 1 92 ? -8.645 15.236 -5.087 1.00 45.53 92 THR A O 1
#

Sequence (92 aa):
MSVDHEKETLERAIQILRHWRPERGPAELQLIFLELRDVEQTENVILWKELRSTLAANKKLLDKDLQFYIYEPELAKNGWWWYDCDQWNQDT

Foldseek 3Di:
DPLVVLLVLLVVLLVCLLVPACVVPLVVVVVSLVSNVPHDCVHPVVSVLSNLVSLLPPCRCVDPVSLVVLQDPVVCVVVSVSSPSVSSPPDD